Protein AF-A0A968Z3T4-F1 (afdb_monomer_lite)

Secondary structure (DSSP, 8-state):
--HHHHHHHHHHHHHHHHHHHHHHHHHHHHHH--SHHHHHHHHHHHHHHHHHHHHHTT--HHHHHHHHHHHHHHHHHHHHH--

pLDDT: mean 89.62, std 7.8, range [54.75, 96.25]

Radius of gyration: 15.17 Å; chains: 1; bounding box: 37×32×44 Å

Foldseek 3Di:
DPPVVVVVVVVVVVLVVVLVVLLVVLLVQCLPDPDPVSNVVSLVSNLVSQLVVCVVVVHDNVVSNVRSVVVSVVSSVVSVPPD

Structure (mmCIF, N/CA/C/O backbone):
data_AF-A0A968Z3T4-F1
#
_entry.id   AF-A0A968Z3T4-F1
#
loop_
_atom_site.group_PDB
_atom_site.id
_atom_site.type_symbol
_atom_site.label_atom_id
_atom_site.label_alt_id
_atom_site.label_comp_id
_atom_site.label_asym_id
_atom_site.label_entity_id
_atom_site.label_seq_id
_atom_site.pdbx_PDB_ins_code
_atom_site.Cartn_x
_atom_site.Cartn_y
_atom_site.Cartn_z
_atom_site.occupancy
_atom_site.B_iso_or_equiv
_atom_site.auth_seq_id
_atom_site.auth_comp_id
_atom_site.auth_asym_id
_atom_site.auth_atom_id
_atom_site.pdbx_PDB_model_num
ATOM 1 N N . MET A 1 1 ? -20.006 19.633 23.681 1.00 54.75 1 MET A N 1
ATOM 2 C CA . MET A 1 1 ? -19.973 18.256 23.133 1.00 54.75 1 MET A CA 1
ATOM 3 C C . MET A 1 1 ? -19.718 18.179 21.620 1.00 54.75 1 MET A C 1
ATOM 5 O O . MET A 1 1 ? -19.362 17.104 21.174 1.00 54.75 1 MET A O 1
ATOM 9 N N . SER A 1 2 ? -19.818 19.270 20.841 1.00 64.88 2 SER A N 1
ATOM 10 C CA . SER A 1 2 ? -19.633 19.252 19.370 1.00 64.88 2 SER A CA 1
ATOM 11 C C . SER A 1 2 ? -18.160 19.271 18.889 1.00 64.88 2 SER A C 1
ATOM 13 O O . SER A 1 2 ? -17.810 18.519 17.988 1.00 64.88 2 SER A O 1
ATOM 15 N N . SER A 1 3 ? -17.268 20.039 19.536 1.00 75.50 3 SER A N 1
ATOM 16 C CA . SER A 1 3 ? -15.870 20.235 19.071 1.00 75.50 3 SER A CA 1
ATOM 17 C C . SER A 1 3 ? -15.055 18.942 18.969 1.00 75.50 3 SER A C 1
ATOM 19 O O . SER A 1 3 ? -14.420 18.683 17.956 1.00 75.50 3 SER A O 1
ATOM 21 N N . ARG A 1 4 ? -15.145 18.078 19.988 1.00 82.31 4 ARG A N 1
ATOM 22 C CA . ARG A 1 4 ? -14.333 16.854 20.082 1.00 82.31 4 ARG A CA 1
ATOM 23 C C . ARG A 1 4 ? -14.652 15.840 18.981 1.00 82.31 4 ARG A C 1
ATOM 25 O O . ARG A 1 4 ? -13.764 15.137 18.526 1.00 82.31 4 ARG A O 1
ATOM 32 N N . LEU A 1 5 ? -15.914 15.777 18.553 1.00 85.00 5 LEU A N 1
ATOM 33 C CA . LEU A 1 5 ? -16.347 14.863 17.496 1.00 85.00 5 LEU A CA 1
ATOM 34 C C . LEU A 1 5 ? -15.886 15.357 16.115 1.00 85.00 5 LEU A C 1
ATOM 36 O O . LEU A 1 5 ? -15.485 14.557 15.280 1.00 85.00 5 LEU A O 1
ATOM 40 N N . ILE A 1 6 ? -15.883 16.679 15.908 1.00 83.50 6 ILE A N 1
ATOM 41 C CA . ILE A 1 6 ? -15.356 17.317 14.693 1.00 83.50 6 ILE A CA 1
ATOM 42 C C . ILE A 1 6 ? -13.834 17.153 14.613 1.00 83.50 6 ILE A C 1
ATOM 44 O O . ILE A 1 6 ? -13.319 16.788 13.564 1.00 83.50 6 ILE A O 1
ATOM 48 N N . GLU A 1 7 ? -13.114 17.381 15.713 1.00 87.44 7 GLU A N 1
ATOM 49 C CA . GLU A 1 7 ? -11.658 17.189 15.786 1.00 87.44 7 GLU A CA 1
ATOM 50 C C . GLU A 1 7 ? -11.254 15.746 15.470 1.00 87.44 7 GLU A C 1
ATOM 52 O O . GLU A 1 7 ? -10.293 15.517 14.738 1.00 87.44 7 GLU A O 1
ATOM 57 N N . GLN A 1 8 ? -12.017 14.777 15.980 1.00 84.25 8 GLN A N 1
ATOM 58 C CA . GLN A 1 8 ? -11.768 13.362 15.735 1.00 84.25 8 GLN A CA 1
ATOM 59 C C . GLN A 1 8 ? -12.025 12.996 14.267 1.00 84.25 8 GLN A C 1
ATOM 61 O O . GLN A 1 8 ? -11.139 12.449 13.621 1.00 84.25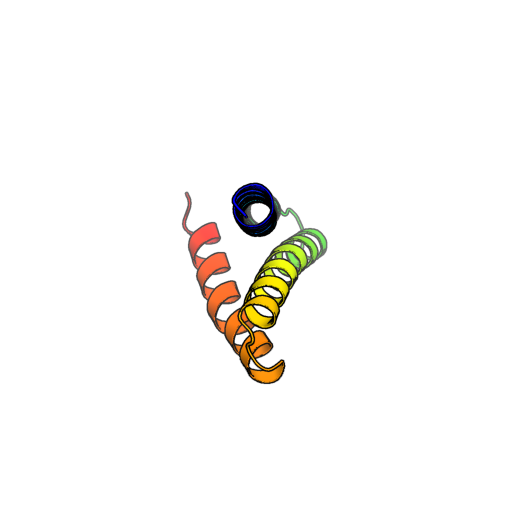 8 GLN A O 1
ATOM 66 N N . LEU A 1 9 ? -13.152 13.440 13.697 1.00 81.88 9 LEU A N 1
ATOM 67 C CA . LEU A 1 9 ? -13.457 13.251 12.275 1.00 81.88 9 LEU A CA 1
ATOM 68 C C . LEU A 1 9 ? -12.385 13.869 11.356 1.00 81.88 9 LEU A C 1
ATOM 70 O O . LEU A 1 9 ? -11.994 13.271 10.359 1.00 81.88 9 LEU A O 1
ATOM 74 N N . LEU A 1 10 ? -11.895 15.070 11.684 1.00 82.56 10 LEU A N 1
ATOM 75 C CA . LEU A 1 10 ? -10.828 15.727 10.924 1.00 82.56 10 LEU A CA 1
ATOM 76 C C . LEU A 1 10 ? -9.503 14.965 11.017 1.00 82.56 10 LEU A C 1
ATOM 78 O O . LEU A 1 10 ? -8.777 14.889 10.027 1.00 82.56 10 LEU A O 1
ATOM 82 N N . SER A 1 11 ? -9.185 14.407 12.188 1.00 81.19 11 SER A N 1
ATOM 83 C CA . SER A 1 11 ? -7.981 13.597 12.375 1.00 81.19 11 SER A CA 1
ATOM 84 C C . SER A 1 11 ? -8.034 12.311 11.554 1.00 81.19 11 SER A C 1
ATOM 86 O O . SER A 1 11 ? -7.038 11.975 10.910 1.00 81.19 11 SER A O 1
ATOM 88 N N . ASP A 1 12 ? -9.188 11.646 11.532 1.00 81.19 12 ASP A N 1
ATOM 89 C CA . ASP A 1 12 ? -9.407 10.418 10.766 1.00 81.19 12 ASP A CA 1
ATOM 90 C C . ASP A 1 12 ? -9.287 10.698 9.258 1.00 81.19 12 ASP A C 1
ATOM 92 O O . ASP A 1 12 ? -8.488 10.068 8.566 1.00 81.19 12 ASP A O 1
ATOM 96 N N . LEU A 1 13 ? -9.965 11.743 8.763 1.00 79.00 13 LEU A N 1
ATOM 97 C CA . LEU A 1 13 ? -9.891 12.163 7.357 1.00 79.00 13 LEU A CA 1
ATOM 98 C C . LEU A 1 13 ? -8.473 12.557 6.925 1.00 79.00 13 LEU A C 1
ATOM 100 O O . LEU A 1 13 ? -8.037 12.219 5.822 1.00 79.00 13 LEU A O 1
ATOM 104 N N . TYR A 1 14 ? -7.741 13.288 7.771 1.00 82.69 14 TYR A N 1
ATOM 105 C CA . TYR A 1 14 ? -6.359 13.667 7.475 1.00 82.69 14 TYR A CA 1
ATOM 106 C C . TYR A 1 14 ? -5.456 12.436 7.362 1.00 82.69 14 TYR A C 1
ATOM 108 O O . TYR A 1 14 ? -4.602 12.369 6.476 1.00 82.69 14 TYR A O 1
ATOM 116 N N . ARG A 1 15 ? -5.661 11.447 8.235 1.00 83.06 15 ARG A N 1
ATOM 117 C CA . ARG A 1 15 ? -4.876 10.216 8.250 1.00 83.06 15 ARG A CA 1
ATOM 118 C C . ARG A 1 15 ? -5.152 9.342 7.034 1.00 83.06 15 ARG A C 1
ATOM 120 O O . ARG A 1 15 ? -4.204 8.947 6.359 1.00 83.06 15 ARG A O 1
ATOM 127 N N . GLU A 1 16 ? -6.421 9.111 6.708 1.00 82.38 16 GLU A N 1
ATOM 128 C CA . GLU A 1 16 ? -6.802 8.364 5.504 1.00 82.38 16 GLU A CA 1
ATOM 129 C C . GLU A 1 16 ? -6.250 9.033 4.239 1.00 82.38 16 GLU A C 1
ATOM 131 O O . GLU A 1 16 ? -5.673 8.366 3.379 1.00 82.38 16 GLU A O 1
ATOM 136 N N . SER A 1 17 ? -6.335 10.366 4.161 1.00 86.69 17 SER A N 1
ATOM 137 C CA . SER A 1 17 ? -5.738 11.145 3.072 1.00 86.69 17 SER A CA 1
ATOM 138 C C . SER A 1 17 ? -4.220 10.961 3.000 1.00 86.69 17 SER A C 1
ATOM 140 O O . SER A 1 17 ? -3.660 10.790 1.917 1.00 86.69 17 SER A O 1
ATOM 142 N N . HIS A 1 18 ? -3.527 10.951 4.140 1.00 91.56 18 HIS A N 1
ATOM 143 C CA . HIS A 1 18 ? -2.084 10.731 4.177 1.00 91.56 18 HIS A CA 1
ATOM 144 C C . HIS A 1 18 ? -1.690 9.343 3.652 1.00 91.56 18 HIS A C 1
ATOM 146 O O . HIS A 1 18 ? -0.814 9.253 2.792 1.00 91.56 18 HIS A O 1
ATOM 152 N N . LEU A 1 19 ? -2.362 8.281 4.107 1.00 92.44 19 LEU A N 1
ATOM 153 C CA . LEU A 1 19 ? -2.095 6.912 3.652 1.00 92.44 19 LEU A CA 1
ATOM 154 C C . LEU A 1 19 ? -2.381 6.750 2.154 1.00 92.44 19 LEU A C 1
ATOM 156 O O . LEU A 1 19 ? -1.551 6.211 1.422 1.00 92.44 19 LEU A O 1
ATOM 160 N N . ALA A 1 20 ? -3.498 7.300 1.670 1.00 90.12 20 ALA A N 1
ATOM 161 C CA . ALA A 1 20 ? -3.817 7.310 0.244 1.00 90.12 20 ALA A CA 1
ATOM 162 C C . ALA A 1 20 ? -2.735 8.031 -0.580 1.00 90.12 20 ALA A C 1
ATOM 164 O O . ALA A 1 20 ? -2.309 7.530 -1.621 1.00 90.12 20 ALA A O 1
ATOM 165 N N . ASN A 1 21 ? -2.235 9.173 -0.097 1.00 93.06 21 ASN A N 1
ATOM 166 C CA . ASN A 1 21 ? -1.154 9.904 -0.758 1.00 93.06 21 ASN A CA 1
ATOM 167 C C . ASN A 1 21 ? 0.154 9.101 -0.810 1.00 93.06 21 ASN A C 1
ATOM 169 O O . ASN A 1 21 ? 0.849 9.153 -1.825 1.00 93.06 21 ASN A O 1
ATOM 173 N N . LEU A 1 22 ? 0.490 8.347 0.243 1.00 93.88 22 LEU A N 1
ATOM 174 C CA . LEU A 1 22 ? 1.662 7.466 0.242 1.00 93.88 22 LEU A CA 1
ATOM 175 C C . LEU A 1 22 ? 1.525 6.346 -0.790 1.00 93.88 22 LEU A C 1
ATOM 177 O O . LEU A 1 22 ? 2.462 6.116 -1.551 1.00 93.88 22 LEU A O 1
ATOM 181 N N . ILE A 1 23 ? 0.352 5.713 -0.878 1.00 93.56 23 ILE A N 1
ATOM 182 C CA . ILE A 1 23 ? 0.082 4.667 -1.876 1.00 93.56 23 ILE A CA 1
ATOM 183 C C . ILE A 1 23 ? 0.218 5.237 -3.292 1.00 93.56 23 ILE A C 1
ATOM 185 O O . ILE A 1 23 ? 0.925 4.665 -4.121 1.00 93.56 23 ILE A O 1
ATOM 189 N N . VAL A 1 24 ? -0.401 6.391 -3.569 1.00 92.69 24 VAL A N 1
ATOM 190 C CA . VAL A 1 24 ? -0.311 7.056 -4.881 1.00 92.69 24 VAL A CA 1
ATOM 191 C C . VAL A 1 24 ? 1.136 7.403 -5.221 1.00 92.69 24 VAL A C 1
ATOM 193 O O . VAL A 1 24 ? 1.589 7.139 -6.335 1.00 92.69 24 VAL A O 1
ATOM 196 N N . ARG A 1 25 ? 1.884 7.960 -4.265 1.00 94.25 25 ARG A N 1
ATOM 197 C CA . ARG A 1 25 ? 3.299 8.281 -4.451 1.00 94.25 25 ARG A CA 1
ATOM 198 C C . ARG A 1 25 ? 4.124 7.032 -4.751 1.00 94.25 25 ARG A C 1
ATOM 200 O O . ARG A 1 25 ? 4.876 7.041 -5.720 1.00 94.25 25 ARG A O 1
ATOM 207 N N . GLY A 1 26 ? 3.953 5.967 -3.973 1.00 94.81 26 GLY A N 1
ATOM 208 C CA . GLY A 1 26 ? 4.634 4.698 -4.203 1.00 94.81 26 GLY A CA 1
ATOM 209 C C . GLY A 1 26 ? 4.312 4.114 -5.581 1.00 94.81 26 GLY A C 1
ATOM 210 O O . GLY A 1 26 ? 5.214 3.674 -6.281 1.00 94.81 26 GLY A O 1
ATOM 211 N N . CYS A 1 27 ? 3.060 4.205 -6.045 1.00 94.44 27 CYS A N 1
ATOM 212 C CA . CYS A 1 27 ? 2.687 3.790 -7.403 1.00 94.44 27 CYS A CA 1
ATOM 213 C C . CYS A 1 27 ? 3.410 4.600 -8.488 1.00 94.44 27 CYS A C 1
ATOM 215 O O . CYS A 1 27 ? 3.851 4.040 -9.492 1.00 94.44 27 CYS A O 1
ATOM 217 N N . LEU A 1 28 ? 3.525 5.919 -8.303 1.00 93.38 28 LEU A N 1
ATOM 218 C CA . LEU A 1 28 ? 4.235 6.793 -9.237 1.00 93.38 28 LEU A CA 1
ATOM 219 C C . LEU A 1 28 ? 5.732 6.474 -9.266 1.00 93.38 28 LEU A C 1
ATOM 221 O O . LEU A 1 28 ? 6.293 6.316 -10.346 1.00 93.38 28 LEU A O 1
ATOM 225 N N . GLU A 1 29 ? 6.368 6.334 -8.103 1.00 93.88 29 GLU A N 1
ATOM 226 C CA . GLU A 1 29 ? 7.784 5.960 -8.012 1.00 93.88 29 GLU A CA 1
ATOM 227 C C . GLU A 1 29 ? 8.025 4.575 -8.629 1.00 93.88 29 GLU A C 1
ATOM 229 O O . GLU A 1 29 ? 8.933 4.411 -9.440 1.00 93.88 29 GLU A O 1
ATOM 234 N N . LEU A 1 30 ? 7.139 3.608 -8.370 1.00 92.88 30 LEU A N 1
ATOM 235 C CA . LEU A 1 30 ? 7.209 2.266 -8.947 1.00 92.88 30 LEU A CA 1
ATOM 236 C C . LEU A 1 30 ? 7.123 2.286 -10.478 1.00 92.88 30 LEU A C 1
ATOM 238 O O . LEU A 1 30 ? 7.805 1.513 -11.152 1.00 92.88 30 LEU A O 1
ATOM 242 N N . ARG A 1 31 ? 6.276 3.158 -11.036 1.00 90.94 31 ARG A N 1
ATOM 243 C CA . ARG A 1 31 ? 6.089 3.293 -12.486 1.00 90.94 31 ARG A CA 1
ATOM 244 C C . ARG A 1 31 ? 7.338 3.818 -13.188 1.00 90.94 31 ARG A C 1
ATOM 246 O O . ARG A 1 31 ?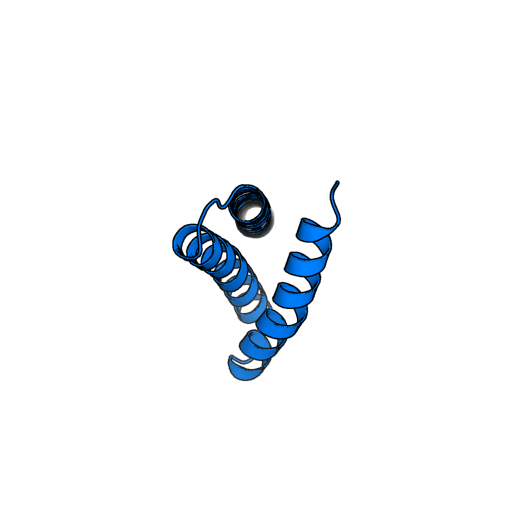 7.599 3.414 -14.322 1.00 90.94 31 ARG A O 1
ATOM 253 N N . TRP A 1 32 ? 8.054 4.728 -12.538 1.00 92.31 32 TRP A N 1
ATOM 254 C CA . TRP A 1 32 ? 9.212 5.421 -13.101 1.00 92.31 32 TRP A CA 1
ATOM 255 C C . TRP A 1 32 ? 10.557 4.856 -12.637 1.00 92.31 32 TRP A C 1
ATOM 257 O O . TRP A 1 32 ? 11.586 5.339 -13.101 1.00 92.31 32 TRP A O 1
ATOM 267 N N . ALA A 1 33 ? 10.554 3.832 -11.780 1.00 91.56 33 ALA A N 1
ATOM 268 C CA . ALA A 1 33 ? 11.756 3.145 -11.330 1.00 91.56 33 ALA A CA 1
ATOM 269 C C . ALA A 1 33 ? 12.578 2.624 -12.522 1.00 91.56 33 ALA A C 1
ATOM 271 O O . ALA A 1 33 ? 12.098 1.849 -13.355 1.00 91.56 33 ALA A O 1
ATOM 272 N N . LEU A 1 34 ? 13.836 3.047 -12.585 1.00 89.94 34 LEU A N 1
ATOM 273 C CA . LEU A 1 34 ? 14.817 2.696 -13.609 1.00 89.94 34 LEU A CA 1
ATOM 274 C C . LEU A 1 34 ? 15.649 1.472 -13.207 1.00 89.94 34 LEU A C 1
ATOM 276 O O . LEU A 1 34 ? 16.263 0.836 -14.065 1.00 89.94 34 LEU A O 1
ATOM 280 N N . GLY A 1 35 ? 15.667 1.136 -11.914 1.00 93.31 35 GLY A N 1
ATOM 281 C CA . GLY A 1 35 ? 16.444 0.032 -11.359 1.00 93.31 35 GLY A CA 1
ATOM 282 C C . GLY A 1 35 ? 15.739 -0.728 -10.228 1.00 93.31 35 GLY A C 1
ATOM 283 O O . GLY A 1 35 ? 14.693 -0.300 -9.735 1.00 93.31 35 GLY A O 1
ATOM 284 N N . PRO A 1 36 ? 16.309 -1.872 -9.806 1.00 94.38 36 PRO A N 1
ATOM 285 C CA . PRO A 1 36 ? 15.726 -2.725 -8.770 1.00 94.38 36 PRO A CA 1
ATOM 286 C C . PRO A 1 36 ? 15.623 -2.031 -7.404 1.00 94.38 36 PRO A C 1
ATOM 288 O O . PRO A 1 36 ? 14.607 -2.176 -6.740 1.00 94.38 36 PRO A O 1
ATOM 291 N N . GLU A 1 37 ? 16.609 -1.216 -7.022 1.00 95.56 37 GLU A N 1
ATOM 292 C CA . GLU A 1 37 ? 16.616 -0.491 -5.740 1.00 95.56 37 GLU A CA 1
ATOM 293 C C . GLU A 1 37 ? 15.480 0.544 -5.639 1.00 95.56 37 GLU A C 1
ATOM 295 O O . GLU A 1 37 ? 14.770 0.624 -4.635 1.00 95.56 37 GLU A O 1
ATOM 300 N N . GLU A 1 38 ? 15.251 1.310 -6.711 1.00 93.69 38 GLU A N 1
ATOM 301 C CA . GLU A 1 38 ? 14.138 2.267 -6.787 1.00 93.69 38 GLU A CA 1
ATOM 302 C C . GLU A 1 38 ? 12.788 1.542 -6.739 1.00 93.69 38 GLU A C 1
ATOM 304 O O . GLU A 1 38 ? 11.846 1.997 -6.089 1.00 93.69 38 GLU A O 1
ATOM 309 N N . ARG A 1 39 ? 12.707 0.370 -7.382 1.00 94.25 39 ARG A N 1
ATOM 310 C CA . ARG A 1 39 ? 11.516 -0.482 -7.365 1.00 94.25 39 ARG A CA 1
ATOM 311 C C . ARG A 1 39 ? 11.222 -1.008 -5.958 1.00 94.25 39 ARG A C 1
ATOM 313 O O . ARG A 1 39 ? 10.079 -0.928 -5.518 1.00 94.25 39 ARG A O 1
ATOM 320 N N . GLU A 1 40 ? 12.231 -1.521 -5.257 1.00 95.69 40 GLU A N 1
ATOM 321 C CA . GLU A 1 40 ? 12.113 -2.000 -3.873 1.00 95.69 40 GLU A CA 1
ATOM 322 C C . GLU A 1 40 ? 11.685 -0.876 -2.926 1.00 95.69 40 GLU A C 1
ATOM 324 O O . GLU A 1 40 ? 10.780 -1.065 -2.113 1.00 95.69 40 GLU A O 1
ATOM 329 N N . THR A 1 41 ? 12.259 0.319 -3.087 1.00 95.25 41 THR A N 1
ATOM 330 C CA . THR A 1 41 ? 11.884 1.503 -2.299 1.00 95.25 41 THR A CA 1
ATOM 331 C C . THR A 1 41 ? 10.414 1.866 -2.505 1.00 95.25 41 THR A C 1
ATOM 333 O O . THR A 1 41 ? 9.675 2.058 -1.537 1.00 95.25 41 THR A O 1
ATOM 336 N N . ALA A 1 42 ? 9.962 1.910 -3.759 1.00 95.06 42 ALA A N 1
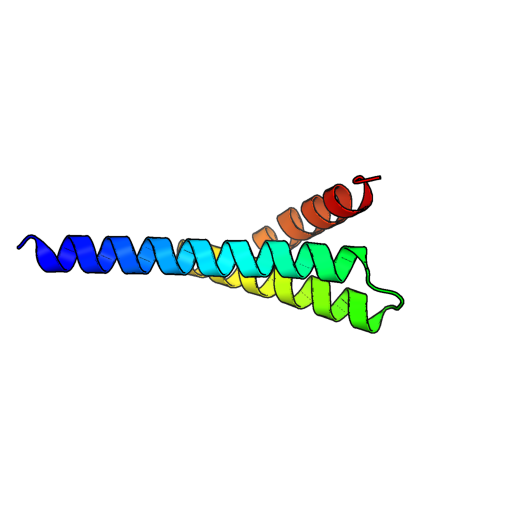ATOM 337 C CA . ALA A 1 42 ? 8.576 2.220 -4.081 1.00 95.06 42 ALA A CA 1
ATOM 338 C C . ALA A 1 42 ? 7.600 1.173 -3.516 1.00 95.06 42 ALA A C 1
ATOM 340 O O . ALA A 1 42 ? 6.552 1.527 -2.974 1.00 95.06 42 ALA A O 1
ATOM 341 N N . ILE A 1 43 ? 7.966 -0.111 -3.588 1.00 95.25 43 ILE A N 1
ATOM 342 C CA . ILE A 1 43 ? 7.193 -1.212 -3.000 1.00 95.25 43 ILE A CA 1
ATOM 343 C C . ILE A 1 43 ? 7.104 -1.065 -1.478 1.00 95.25 43 ILE A C 1
ATOM 345 O O . ILE A 1 43 ? 6.011 -1.174 -0.927 1.00 95.25 43 ILE A O 1
ATOM 349 N N . ALA A 1 44 ? 8.213 -0.756 -0.803 1.00 95.81 44 ALA A N 1
ATOM 350 C CA . ALA A 1 44 ? 8.237 -0.574 0.646 1.00 95.81 44 ALA A CA 1
ATOM 351 C C . ALA A 1 44 ? 7.334 0.585 1.106 1.00 95.81 44 ALA A C 1
ATOM 353 O O . ALA A 1 44 ? 6.651 0.471 2.123 1.00 95.81 44 ALA A O 1
ATOM 354 N N . ILE A 1 45 ? 7.272 1.686 0.345 1.00 95.25 45 ILE A N 1
ATOM 355 C CA . ILE A 1 45 ? 6.360 2.807 0.632 1.00 95.25 45 ILE A CA 1
ATOM 356 C C . ILE A 1 45 ? 4.898 2.346 0.597 1.00 95.25 45 ILE A C 1
ATOM 358 O O . ILE A 1 45 ? 4.130 2.670 1.504 1.00 95.25 45 ILE A O 1
ATOM 362 N N . ILE A 1 46 ? 4.515 1.591 -0.437 1.00 95.94 46 ILE A N 1
ATOM 363 C CA . ILE A 1 46 ? 3.151 1.066 -0.588 1.00 95.94 46 ILE A CA 1
ATOM 364 C C . ILE A 1 46 ? 2.840 0.080 0.541 1.00 95.94 46 ILE A C 1
ATOM 366 O O . ILE A 1 46 ? 1.801 0.204 1.188 1.00 95.94 46 ILE A O 1
ATOM 370 N N . TYR A 1 47 ? 3.748 -0.867 0.791 1.00 96.25 47 TYR A N 1
ATOM 371 C CA . TYR A 1 47 ? 3.589 -1.896 1.816 1.00 96.25 47 TYR A CA 1
ATOM 372 C C . TYR A 1 47 ? 3.362 -1.270 3.194 1.00 96.25 47 TYR A C 1
ATOM 374 O O . TYR A 1 47 ? 2.368 -1.571 3.848 1.00 96.25 47 TYR A O 1
ATOM 382 N N . ASN A 1 48 ? 4.213 -0.324 3.599 1.00 94.88 48 ASN A N 1
ATOM 383 C CA . ASN A 1 48 ? 4.093 0.340 4.898 1.00 94.88 48 ASN A CA 1
ATOM 384 C C . ASN A 1 48 ? 2.763 1.097 5.043 1.00 94.88 48 ASN A C 1
ATOM 386 O O . ASN A 1 48 ? 2.187 1.145 6.132 1.00 94.88 48 ASN A O 1
ATOM 390 N N . ALA A 1 49 ? 2.253 1.688 3.957 1.00 95.06 49 ALA A N 1
ATOM 391 C CA . ALA A 1 49 ? 0.962 2.368 3.976 1.00 95.06 49 ALA A CA 1
ATOM 392 C C . ALA A 1 49 ? -0.209 1.383 4.144 1.00 95.06 49 ALA A C 1
ATOM 394 O O . ALA A 1 49 ? -1.138 1.664 4.904 1.00 95.06 49 ALA A O 1
ATOM 395 N N . PHE A 1 50 ? -0.157 0.223 3.482 1.00 95.00 50 PHE A N 1
ATOM 396 C CA . PHE A 1 50 ? -1.140 -0.848 3.664 1.00 95.00 50 PHE A CA 1
ATOM 397 C C . PHE A 1 50 ? -1.079 -1.476 5.054 1.00 95.00 50 PHE A C 1
ATOM 399 O O . PHE A 1 50 ? -2.128 -1.667 5.666 1.00 95.00 50 PHE A O 1
ATOM 406 N N . GLU A 1 51 ? 0.119 -1.727 5.576 1.00 95.06 51 GLU A N 1
ATOM 407 C CA . GLU A 1 51 ? 0.311 -2.306 6.904 1.00 95.06 51 GLU A CA 1
ATOM 408 C C . GLU A 1 51 ? -0.229 -1.363 7.983 1.00 95.06 51 GLU A C 1
ATOM 410 O O . GLU A 1 51 ? -1.010 -1.776 8.843 1.00 95.06 51 GLU A O 1
ATOM 415 N N . THR A 1 52 ? 0.095 -0.069 7.878 1.00 93.69 52 THR A N 1
ATOM 416 C CA . THR A 1 52 ? -0.435 0.960 8.783 1.00 93.69 52 THR A CA 1
ATOM 417 C C . THR A 1 52 ? -1.960 0.984 8.740 1.00 93.69 52 THR A C 1
ATOM 419 O O . THR A 1 52 ? -2.599 0.942 9.789 1.00 93.69 52 THR A O 1
ATOM 422 N N . TYR A 1 53 ? -2.559 0.988 7.544 1.00 92.56 53 TYR A N 1
ATOM 423 C CA . TYR A 1 53 ? -4.013 0.932 7.400 1.00 92.56 53 TYR A CA 1
ATOM 424 C C . TYR A 1 53 ? -4.608 -0.316 8.072 1.00 92.56 53 TYR A C 1
ATOM 426 O O . TYR A 1 53 ? -5.536 -0.199 8.868 1.00 92.56 53 TYR A O 1
ATOM 434 N N . ALA A 1 54 ? -4.073 -1.504 7.787 1.00 93.38 54 ALA A N 1
ATOM 435 C CA . ALA A 1 54 ? -4.595 -2.766 8.304 1.00 93.38 54 ALA A CA 1
ATOM 436 C C . ALA A 1 54 ? -4.542 -2.834 9.839 1.00 93.38 54 ALA A C 1
ATOM 438 O O . ALA A 1 54 ? -5.544 -3.168 10.480 1.00 93.38 54 ALA A O 1
ATOM 439 N N . ILE A 1 55 ? -3.410 -2.453 10.436 1.00 92.19 55 ILE A N 1
ATOM 440 C CA . ILE A 1 55 ? -3.242 -2.409 11.895 1.00 92.19 55 ILE A CA 1
ATOM 441 C C . ILE A 1 55 ? -4.215 -1.401 12.520 1.00 92.19 55 ILE A C 1
ATOM 443 O O . ILE A 1 55 ? -4.838 -1.693 13.542 1.00 92.19 55 ILE A O 1
ATOM 447 N N . GLU A 1 56 ? -4.399 -0.231 11.905 1.00 89.81 56 GLU A N 1
ATOM 448 C CA . GLU A 1 56 ? -5.331 0.790 12.399 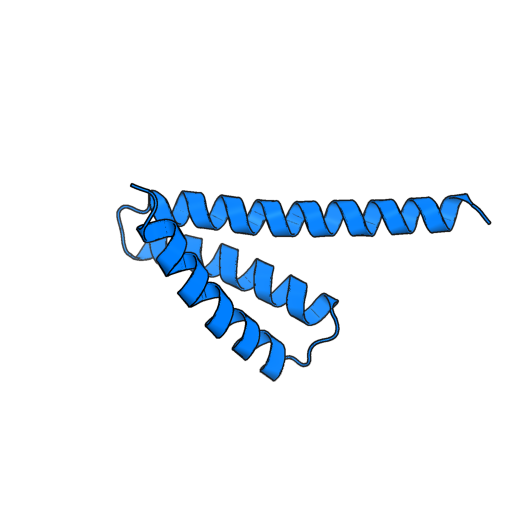1.00 89.81 56 GLU A CA 1
ATOM 449 C C . GLU A 1 56 ? -6.801 0.370 12.302 1.00 89.81 56 GLU A C 1
ATOM 451 O O . GLU A 1 56 ? -7.603 0.755 13.153 1.00 89.81 56 GLU A O 1
ATOM 456 N N . GLN A 1 57 ? -7.152 -0.480 11.335 1.00 88.69 57 GLN A N 1
ATOM 457 C CA . GLN A 1 57 ? -8.465 -1.134 11.271 1.00 88.69 57 GLN A CA 1
ATOM 458 C C . GLN A 1 57 ? -8.626 -2.270 12.298 1.00 88.69 57 GLN A C 1
ATOM 460 O O . GLN A 1 57 ? -9.667 -2.928 12.346 1.00 88.69 57 GLN A O 1
ATOM 465 N N . GLY A 1 58 ? -7.616 -2.504 13.140 1.00 93.31 58 GLY A N 1
ATOM 466 C CA . GLY A 1 58 ? -7.637 -3.517 14.189 1.00 93.31 58 GLY A CA 1
ATOM 467 C C . GLY A 1 58 ? -7.342 -4.929 13.690 1.00 93.31 58 GLY A C 1
ATOM 468 O O . GLY A 1 58 ? -7.672 -5.891 14.388 1.00 93.31 58 GLY A O 1
ATOM 469 N N . MET A 1 59 ? -6.743 -5.082 12.502 1.00 95.94 59 MET A N 1
ATOM 470 C CA . MET A 1 59 ? -6.294 -6.395 12.044 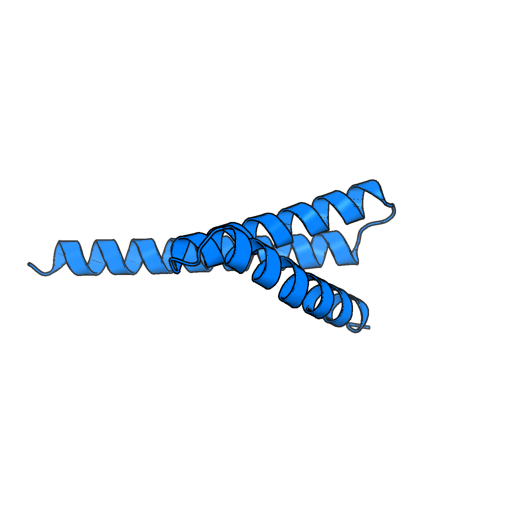1.00 95.94 59 MET A CA 1
ATOM 471 C C . MET A 1 59 ? -5.129 -6.891 12.919 1.00 95.94 59 MET A C 1
ATOM 473 O O . MET A 1 59 ? -4.220 -6.117 13.231 1.00 95.94 59 MET A O 1
ATOM 477 N N . PRO A 1 60 ? -5.119 -8.177 13.313 1.00 95.44 60 PRO A N 1
ATOM 478 C CA . PRO A 1 60 ? -3.932 -8.810 13.881 1.00 95.44 60 PRO A CA 1
ATOM 479 C C . PRO A 1 60 ? -2.753 -8.743 12.907 1.00 95.44 60 PRO A C 1
ATOM 481 O O . PRO A 1 60 ? -2.967 -8.772 11.698 1.00 95.44 60 PRO A O 1
ATOM 484 N N . LEU A 1 61 ? -1.521 -8.724 13.425 1.00 92.62 61 LEU A N 1
ATOM 485 C CA . LEU A 1 61 ? -0.309 -8.562 12.612 1.00 92.62 61 LEU A CA 1
ATOM 486 C C . LEU A 1 61 ? -0.228 -9.567 11.450 1.00 92.62 61 LEU A C 1
ATOM 488 O O . LEU A 1 61 ? -0.096 -9.155 10.307 1.00 92.62 61 LEU A O 1
ATOM 492 N N . GLU A 1 62 ? -0.426 -10.858 11.721 1.00 94.19 62 GLU A N 1
ATOM 493 C CA . GLU A 1 62 ? -0.407 -11.914 10.691 1.00 94.19 62 GLU A CA 1
ATOM 494 C C . GLU A 1 62 ? -1.461 -11.683 9.589 1.00 94.19 62 GLU A C 1
ATOM 496 O O . GLU A 1 62 ? -1.230 -11.952 8.413 1.00 94.19 62 GLU A O 1
ATOM 501 N N . ALA A 1 63 ? -2.633 -11.149 9.951 1.00 93.75 63 ALA A N 1
ATOM 502 C CA . ALA A 1 63 ? -3.681 -10.826 8.985 1.00 93.75 63 ALA A CA 1
ATOM 503 C C . ALA A 1 63 ? -3.368 -9.543 8.197 1.00 93.75 63 ALA A C 1
ATOM 505 O O . ALA A 1 63 ? -3.759 -9.433 7.036 1.00 93.75 63 ALA A O 1
ATOM 506 N N . ALA A 1 64 ? -2.674 -8.583 8.815 1.00 94.06 64 ALA A N 1
ATOM 507 C CA . ALA A 1 64 ? -2.195 -7.375 8.154 1.00 94.06 64 ALA A CA 1
ATOM 508 C C . ALA A 1 64 ? -1.099 -7.698 7.127 1.00 94.06 64 ALA A C 1
ATOM 510 O O . ALA A 1 64 ? -1.162 -7.191 6.011 1.00 94.06 64 ALA A O 1
ATOM 511 N N . GLU A 1 65 ? -0.162 -8.589 7.462 1.00 93.56 65 GLU A N 1
ATOM 512 C CA . GLU A 1 65 ? 0.867 -9.086 6.537 1.00 93.56 65 GLU A CA 1
ATOM 513 C C . GLU A 1 65 ? 0.223 -9.746 5.310 1.00 93.56 65 GLU A C 1
ATOM 515 O O . GLU A 1 65 ? 0.487 -9.334 4.179 1.00 93.56 65 GLU A O 1
ATOM 520 N N . GLN A 1 66 ? -0.719 -10.675 5.519 1.00 93.94 66 GLN A N 1
ATOM 521 C CA . GLN A 1 66 ? -1.442 -11.314 4.413 1.00 93.94 66 GLN A CA 1
ATOM 522 C C . GLN A 1 66 ? -2.228 -10.300 3.568 1.00 93.94 66 GLN A C 1
ATOM 524 O O . GLN A 1 66 ? -2.241 -10.377 2.340 1.00 93.94 66 GLN A O 1
ATOM 529 N N . PHE A 1 67 ? -2.882 -9.329 4.211 1.00 93.88 67 PHE A N 1
ATOM 530 C CA . PHE A 1 67 ? -3.575 -8.251 3.509 1.00 93.88 67 PHE A CA 1
ATOM 531 C C . PHE A 1 67 ? -2.613 -7.451 2.621 1.00 93.88 67 PHE A C 1
ATOM 533 O O . PHE A 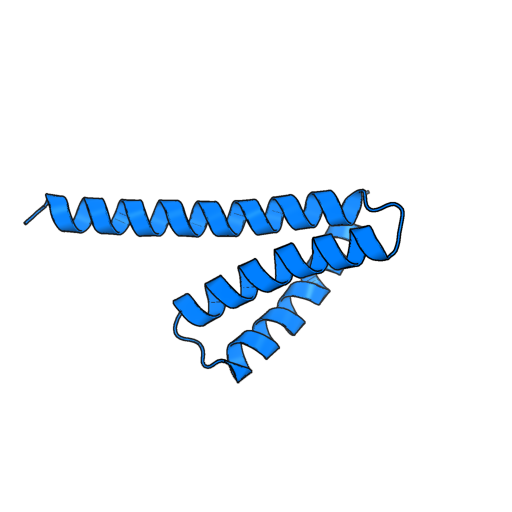1 67 ? -2.957 -7.138 1.479 1.00 93.88 67 PHE A O 1
ATOM 540 N N . CYS A 1 68 ? -1.424 -7.120 3.126 1.00 94.94 68 CYS A N 1
ATOM 541 C CA . CYS A 1 68 ? -0.418 -6.394 2.367 1.00 94.94 68 CYS A CA 1
ATOM 542 C C . CYS A 1 68 ? 0.037 -7.185 1.143 1.00 94.94 68 CYS A C 1
ATOM 544 O O . CYS A 1 68 ? 0.034 -6.617 0.054 1.00 94.94 68 CYS A O 1
ATOM 546 N N . GLU A 1 69 ? 0.368 -8.469 1.295 1.00 91.94 69 GLU A N 1
ATOM 547 C CA . GLU A 1 69 ? 0.774 -9.340 0.181 1.00 91.94 69 GLU A CA 1
ATOM 548 C C . GLU A 1 69 ? -0.308 -9.395 -0.911 1.00 91.94 69 GLU A C 1
ATOM 550 O O . GLU A 1 69 ? -0.046 -9.059 -2.070 1.00 91.94 69 GLU A O 1
ATOM 555 N N . ASP A 1 70 ? -1.556 -9.685 -0.527 1.00 92.69 70 ASP A N 1
ATOM 556 C CA . ASP A 1 70 ? -2.684 -9.809 -1.458 1.00 92.69 70 ASP A CA 1
ATOM 557 C C . ASP A 1 70 ? -2.959 -8.507 -2.236 1.00 92.69 70 ASP A C 1
ATOM 559 O O . ASP A 1 70 ? -3.325 -8.522 -3.418 1.00 92.69 70 ASP A O 1
ATOM 563 N N . LYS A 1 71 ? -2.852 -7.349 -1.568 1.00 93.12 71 LYS A N 1
ATOM 564 C CA . LYS A 1 71 ? -3.149 -6.043 -2.178 1.00 93.12 71 LYS A CA 1
ATOM 565 C C . LYS A 1 71 ? -1.985 -5.485 -2.974 1.00 93.12 71 LYS A C 1
ATOM 567 O O . LYS A 1 71 ? -2.224 -4.843 -4.000 1.00 93.12 71 LYS A O 1
ATOM 572 N N . LEU A 1 72 ? -0.759 -5.705 -2.515 1.00 93.00 72 LEU A N 1
ATOM 573 C CA . LEU A 1 72 ? 0.441 -5.191 -3.154 1.00 93.00 72 LEU A CA 1
ATOM 574 C C . LEU A 1 72 ? 0.619 -5.807 -4.541 1.00 93.00 72 LEU A C 1
ATOM 576 O O . LEU A 1 72 ? 0.758 -5.058 -5.506 1.00 93.00 72 LEU A O 1
ATOM 580 N N . ASP A 1 73 ? 0.518 -7.131 -4.665 1.00 90.12 73 ASP A N 1
ATOM 581 C CA . ASP A 1 73 ? 0.647 -7.811 -5.958 1.00 90.12 73 ASP A CA 1
ATOM 582 C C . ASP A 1 73 ? -0.404 -7.316 -6.955 1.00 90.12 73 ASP A C 1
ATOM 584 O O . ASP A 1 73 ? -0.086 -6.940 -8.089 1.00 90.12 73 ASP A O 1
ATOM 588 N N . HIS A 1 74 ? -1.657 -7.204 -6.504 1.00 91.44 74 HIS A N 1
ATOM 589 C CA . HIS A 1 74 ? -2.736 -6.689 -7.339 1.00 91.44 74 HIS A CA 1
ATOM 590 C C . HIS A 1 74 ? -2.482 -5.247 -7.801 1.00 91.44 74 HIS A C 1
ATOM 592 O O . HIS A 1 74 ? -2.718 -4.912 -8.965 1.00 91.44 74 HIS A O 1
ATOM 598 N N . LEU A 1 75 ? -1.992 -4.385 -6.909 1.00 91.38 75 LEU A N 1
ATOM 599 C CA . LEU A 1 75 ? -1.703 -2.992 -7.235 1.00 91.38 75 LEU A CA 1
ATOM 600 C C . LEU A 1 75 ? -0.520 -2.870 -8.201 1.00 91.38 75 LEU A C 1
ATOM 602 O O . LEU A 1 75 ? -0.596 -2.104 -9.162 1.00 91.38 75 LEU A O 1
ATOM 606 N N . ILE A 1 76 ? 0.550 -3.642 -7.995 1.00 89.06 76 ILE A N 1
ATOM 607 C CA . ILE A 1 76 ? 1.713 -3.679 -8.893 1.00 89.06 76 ILE A CA 1
ATOM 608 C C . ILE A 1 76 ? 1.275 -4.088 -10.303 1.00 89.06 76 ILE A C 1
ATOM 610 O O . ILE A 1 76 ? 1.665 -3.445 -11.286 1.00 89.06 76 ILE A O 1
ATOM 614 N N . GLU A 1 77 ? 0.426 -5.113 -10.419 1.00 89.81 77 GLU A N 1
ATOM 615 C CA . GLU A 1 77 ? -0.150 -5.508 -11.702 1.00 89.81 77 GLU A CA 1
ATOM 616 C C . GLU A 1 77 ? -0.936 -4.364 -12.348 1.00 89.81 77 GLU A C 1
ATOM 618 O O . GLU A 1 77 ? -0.756 -4.092 -13.536 1.00 89.81 77 GLU A O 1
ATOM 623 N N . GLN A 1 78 ? -1.782 -3.662 -11.591 1.00 89.56 78 GLN A N 1
ATOM 624 C CA . GLN A 1 78 ? -2.552 -2.531 -12.111 1.00 89.56 78 GLN A CA 1
ATOM 625 C C . GLN A 1 78 ? -1.652 -1.389 -12.599 1.00 89.56 78 GLN A C 1
ATOM 627 O O . GLN A 1 78 ? -1.843 -0.908 -13.715 1.00 89.56 78 GLN A O 1
ATOM 632 N N . VAL A 1 79 ? -0.637 -0.998 -11.821 1.00 87.88 79 VAL A N 1
ATOM 633 C CA . VAL A 1 79 ? 0.325 0.053 -12.201 1.00 87.88 79 VAL A CA 1
ATOM 634 C C . VAL A 1 79 ? 1.068 -0.320 -13.486 1.00 87.88 79 VAL A C 1
ATOM 636 O O . VAL A 1 79 ? 1.281 0.535 -14.346 1.00 87.88 79 VAL A O 1
ATOM 639 N N . SER A 1 80 ? 1.405 -1.601 -13.667 1.00 82.50 80 SER A N 1
ATOM 640 C CA . SER A 1 80 ? 2.075 -2.082 -14.883 1.00 82.50 80 SER A CA 1
ATOM 641 C C . SER A 1 80 ? 1.204 -2.013 -16.148 1.00 82.50 80 SER A C 1
ATOM 643 O O . SER A 1 80 ? 1.740 -1.919 -17.252 1.00 82.50 80 SER A O 1
ATOM 645 N N . ARG A 1 81 ? -0.131 -2.032 -16.000 1.00 86.12 81 ARG A N 1
ATOM 646 C CA . ARG A 1 81 ? -1.105 -2.025 -17.109 1.00 86.12 81 ARG A CA 1
ATOM 647 C C . ARG A 1 81 ? -1.460 -0.628 -17.617 1.00 86.12 81 ARG A C 1
ATOM 649 O O . ARG A 1 81 ? -2.076 -0.526 -18.673 1.00 86.12 81 ARG A O 1
ATOM 656 N N . ILE A 1 82 ? -1.109 0.434 -16.891 1.00 78.25 82 ILE A N 1
ATOM 657 C CA . ILE A 1 82 ? -1.366 1.817 -17.313 1.00 78.25 82 ILE A CA 1
ATOM 658 C C . ILE A 1 82 ? -0.314 2.203 -18.374 1.00 78.25 82 ILE A C 1
ATOM 660 O O . ILE A 1 82 ? 0.779 2.697 -18.063 1.00 78.25 82 ILE A O 1
ATOM 664 N N . LEU A 1 83 ? -0.654 1.906 -19.634 1.00 56.03 83 LEU A N 1
ATOM 665 C CA . LEU A 1 83 ? 0.007 2.308 -20.882 1.00 56.03 83 LEU A CA 1
ATOM 666 C C . LEU A 1 83 ? -1.004 3.019 -21.784 1.00 56.03 83 LEU A C 1
ATOM 668 O O . LEU A 1 83 ? -2.071 2.421 -22.047 1.00 56.03 83 LEU A O 1
#

Sequence (83 aa):
MSSRLIEQLLSDLYRESHLANLIVRGCLELRWALGPEERETAIAIIYNAFETYAIEQGMPLEAAEQFCEDKLDHLIEQVSRIL